Protein AF-A0A496A8E0-F1 (afdb_monomer)

Nearest PDB structures (foldseek):
  6rte-assembly1_A  TM=8.325E-01  e=6.280E-02  Pseudomonas aeruginosa
  8ptx-assembly1_A  TM=8.167E-01  e=4.473E-01  Homo sapiens
  9hcj-assembly1_T1  TM=5.993E-01  e=1.524E-01  Dictyostelium discoideum
  2jxy-assembly1_A  TM=7.112E-01  e=3.472E-01  Homo sapiens
  9hcj-assembly1_T0  TM=6.304E-01  e=3.941E-01  Dictyostelium discoideum

Secondary structure (DSSP, 8-state):
--HHHHHHHHHHHHHHHHTT-----------PPTT-----SSS---EEEE-TTSSEEEEEETTEEEEEETTT--EEEEEE---

Mean predicted aligned error: 13.61 Å

Sequence (83 aa):
MKKTGLFYITLLLIVGYFSNGSLAQDQTQEHFSEGAKMRLGKGGINDIKFSPDGRRFAVATPIGIWMYDAHTGEELSLIAVLP

Foldseek 3Di:
DPVVVVVVVVVVVVVVVVPVPPPPDPPPPPPDPPPDDDDDDPADWPDKDADPVNQWMWTQDPQAIWIAGRPNRDTDDGPGDDD

pLDDT: mean 81.71, std 15.9, range [46.06, 98.25]

Radius of gyration: 22.66 Å; Cα contacts (8 Å, |Δi|>4): 90; chains: 1; bounding box: 40×32×61 Å

Structure (mmCIF, N/CA/C/O backbone):
data_AF-A0A496A8E0-F1
#
_entry.id   AF-A0A496A8E0-F1
#
loop_
_atom_site.group_PDB
_atom_site.id
_atom_site.type_symbol
_atom_site.label_atom_id
_atom_site.label_alt_id
_atom_site.label_comp_id
_atom_site.label_asym_id
_atom_site.label_entity_id
_atom_site.label_seq_id
_atom_site.pdbx_PDB_ins_code
_atom_site.Cartn_x
_atom_site.Cartn_y
_atom_site.Cartn_z
_atom_site.occupancy
_atom_site.B_iso_or_equiv
_atom_site.auth_seq_id
_atom_site.auth_comp_id
_atom_site.auth_asym_id
_atom_site.auth_atom_id
_atom_site.pdbx_PDB_model_num
ATOM 1 N N . MET A 1 1 ? 27.830 22.084 50.555 1.00 55.19 1 MET A N 1
ATOM 2 C CA . MET A 1 1 ? 28.4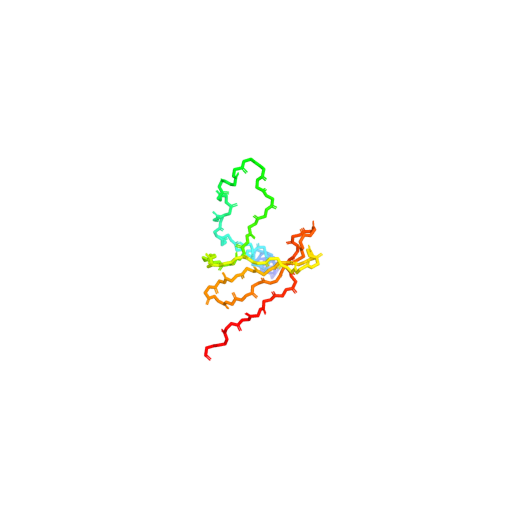00 22.355 49.214 1.00 55.19 1 MET A CA 1
ATOM 3 C C . MET A 1 1 ? 28.350 21.166 48.236 1.00 55.19 1 MET A C 1
ATOM 5 O O . MET A 1 1 ? 28.523 21.398 47.055 1.00 55.19 1 MET A O 1
ATOM 9 N N . LYS A 1 2 ? 28.073 19.914 48.660 1.00 58.66 2 LYS A N 1
ATOM 10 C CA . LYS A 1 2 ? 28.007 18.740 47.750 1.00 58.66 2 LYS A CA 1
ATOM 11 C C . LYS A 1 2 ? 26.631 18.480 47.100 1.00 58.66 2 LYS A C 1
ATOM 13 O O . LYS A 1 2 ? 26.558 17.869 46.044 1.00 58.66 2 LYS A O 1
ATOM 18 N N . LYS A 1 3 ? 25.539 18.944 47.724 1.00 59.06 3 LYS A N 1
ATOM 19 C CA . LYS A 1 3 ? 24.153 18.682 47.276 1.00 59.06 3 LYS A CA 1
ATOM 20 C C . LYS A 1 3 ? 23.719 19.540 46.081 1.00 59.06 3 LYS A C 1
ATOM 22 O O . LYS A 1 3 ? 22.857 19.124 45.320 1.00 59.06 3 LYS A O 1
ATOM 27 N N . THR A 1 4 ? 24.335 20.710 45.905 1.00 69.44 4 THR A N 1
ATOM 28 C CA . THR A 1 4 ? 24.050 21.620 44.785 1.00 69.44 4 THR A CA 1
ATOM 29 C C . THR A 1 4 ? 24.508 21.022 43.459 1.00 69.44 4 THR A C 1
ATOM 31 O O . THR A 1 4 ? 23.761 21.070 42.494 1.00 69.44 4 THR A O 1
ATOM 34 N N . GLY A 1 5 ? 25.673 20.363 43.426 1.00 74.00 5 GLY A N 1
ATOM 35 C CA . GLY A 1 5 ? 26.162 19.672 42.227 1.00 74.00 5 GLY A CA 1
ATOM 36 C C . GLY A 1 5 ? 25.235 18.547 41.757 1.00 74.00 5 GLY A C 1
ATOM 37 O O . GLY A 1 5 ? 24.970 18.433 40.566 1.00 74.00 5 GLY A O 1
ATOM 38 N N . LEU A 1 6 ? 24.674 17.771 42.693 1.00 76.31 6 LEU A N 1
ATOM 39 C CA . LEU A 1 6 ? 23.731 16.696 42.367 1.00 76.31 6 LEU A CA 1
ATOM 40 C C . LEU A 1 6 ? 22.451 17.240 41.714 1.00 76.31 6 LEU A C 1
ATOM 42 O O . LEU A 1 6 ? 21.946 16.638 40.776 1.00 76.31 6 LEU A O 1
ATOM 46 N N . PHE A 1 7 ? 21.969 18.404 42.158 1.00 82.31 7 PHE A N 1
ATOM 47 C CA . PHE A 1 7 ? 20.794 19.053 41.575 1.00 82.31 7 PHE A CA 1
ATOM 48 C C . PHE A 1 7 ? 21.020 19.458 40.110 1.00 82.31 7 PHE A C 1
ATOM 50 O O . PHE A 1 7 ? 20.167 19.192 39.267 1.00 82.31 7 PHE A O 1
ATOM 57 N N . TYR A 1 8 ? 22.186 20.028 39.786 1.00 83.81 8 TYR A N 1
ATOM 58 C CA . TYR A 1 8 ? 22.526 20.390 38.404 1.00 83.81 8 TYR A CA 1
ATOM 59 C C . TYR A 1 8 ? 22.672 19.170 37.493 1.00 83.81 8 TYR A C 1
ATOM 61 O O . TYR A 1 8 ? 22.263 19.232 36.337 1.00 83.81 8 TYR A O 1
ATOM 69 N N . ILE A 1 9 ? 23.196 18.055 38.011 1.00 84.50 9 ILE A N 1
ATOM 70 C CA . ILE A 1 9 ? 23.302 16.799 37.255 1.00 84.50 9 ILE A CA 1
ATOM 71 C C . ILE A 1 9 ? 21.907 16.254 36.939 1.00 84.50 9 ILE A C 1
ATOM 73 O O . ILE A 1 9 ? 21.624 15.937 35.787 1.00 84.50 9 ILE A O 1
ATOM 77 N N . THR A 1 10 ? 21.010 16.203 37.926 1.00 84.31 10 THR A N 1
ATOM 78 C CA . THR A 1 10 ? 19.631 15.747 37.705 1.00 84.31 10 THR A CA 1
ATOM 79 C C . THR A 1 10 ? 18.889 16.654 36.722 1.00 84.31 10 THR A C 1
ATOM 81 O O . THR A 1 10 ? 18.189 16.158 35.844 1.00 84.31 10 THR A O 1
ATOM 84 N N . LEU A 1 11 ? 19.081 17.974 36.815 1.00 84.25 11 LEU A N 1
ATOM 85 C CA . LEU A 1 11 ? 18.484 18.939 35.891 1.00 84.25 11 LEU A CA 1
ATOM 86 C C . LEU A 1 11 ? 18.986 18.739 34.450 1.00 84.25 11 LEU A C 1
ATOM 88 O O . LEU A 1 11 ? 18.183 18.731 33.520 1.00 84.25 11 LEU A O 1
ATOM 92 N N . LEU A 1 12 ? 20.293 18.519 34.269 1.00 82.56 12 LEU A N 1
ATOM 93 C CA . LEU A 1 12 ? 20.896 18.222 32.965 1.00 82.56 12 LEU A CA 1
ATOM 94 C C . LEU A 1 12 ? 20.360 16.922 32.360 1.00 82.56 12 LEU A C 1
ATOM 96 O O . LEU A 1 12 ? 20.072 16.880 31.166 1.00 82.56 12 LEU A O 1
ATOM 100 N N . LEU A 1 13 ? 20.187 15.881 33.180 1.00 80.38 13 LEU A N 1
ATOM 101 C CA . LEU A 1 13 ? 19.614 14.614 32.729 1.00 80.38 13 LEU A CA 1
ATOM 102 C C . LEU A 1 13 ? 18.160 14.793 32.284 1.00 80.38 13 LEU A C 1
ATOM 104 O O . LEU A 1 13 ? 17.805 14.318 31.213 1.00 80.38 13 LEU A O 1
ATOM 108 N N . ILE A 1 14 ? 17.335 15.529 33.034 1.00 80.00 14 ILE A N 1
ATOM 109 C CA . ILE A 1 14 ? 15.939 15.797 32.651 1.00 80.00 14 ILE A CA 1
ATOM 110 C C . ILE A 1 14 ? 15.880 16.556 31.320 1.00 80.00 14 ILE A C 1
ATOM 112 O O . ILE A 1 14 ? 15.172 16.129 30.413 1.00 80.00 14 ILE A O 1
ATOM 116 N N . VAL A 1 15 ? 16.656 17.631 31.155 1.00 75.50 15 VAL A N 1
ATOM 117 C CA . VAL A 1 15 ? 16.688 18.402 29.898 1.00 75.50 15 VAL A CA 1
ATOM 118 C C . VAL A 1 15 ? 17.167 17.537 28.727 1.00 75.50 15 VAL A C 1
ATOM 120 O O . VAL A 1 15 ? 16.558 17.571 27.660 1.00 75.50 15 VAL A O 1
ATOM 123 N N . GLY A 1 16 ? 18.197 16.709 28.923 1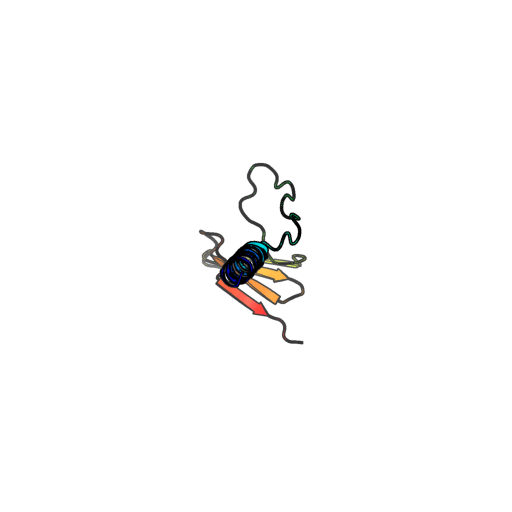.00 72.69 16 GLY A N 1
ATOM 124 C CA . GLY A 1 16 ? 18.671 15.758 27.913 1.00 72.69 16 GLY A CA 1
ATOM 125 C C . GLY A 1 16 ? 17.638 14.688 27.537 1.00 72.69 16 GLY A C 1
ATOM 126 O O . GLY A 1 16 ? 17.488 14.377 26.359 1.00 72.69 16 GLY A O 1
ATOM 127 N N . TYR A 1 17 ? 16.874 14.173 28.506 1.00 70.19 17 TYR A N 1
ATOM 128 C CA . TYR A 1 17 ? 15.771 13.238 28.251 1.00 70.19 17 TYR A CA 1
ATOM 129 C C . TYR A 1 17 ? 14.603 13.904 27.505 1.00 70.19 17 TYR A C 1
ATOM 131 O O . TYR A 1 17 ? 14.031 13.288 26.607 1.00 70.19 17 TYR A O 1
ATOM 139 N N . PHE A 1 18 ? 14.280 15.163 27.823 1.00 64.94 18 PHE A N 1
ATOM 140 C CA . PHE A 1 18 ? 13.218 15.928 27.155 1.00 64.94 18 PHE A CA 1
ATOM 141 C C . PHE A 1 18 ? 13.591 16.403 25.739 1.00 64.94 18 PHE A C 1
ATOM 143 O O . PHE A 1 18 ? 12.702 16.652 24.928 1.00 64.94 18 PHE A O 1
ATOM 150 N N . SER A 1 19 ? 14.882 16.496 25.404 1.00 56.41 19 SER A N 1
ATOM 151 C CA . SER A 1 19 ? 15.347 17.079 24.131 1.00 56.41 19 SER A CA 1
ATOM 152 C C . SER A 1 19 ? 15.355 16.104 22.944 1.00 56.41 19 SER A C 1
ATOM 154 O O . SER A 1 19 ? 15.768 16.479 21.851 1.00 56.41 19 SER A O 1
ATOM 156 N N . ASN A 1 20 ? 14.857 14.874 23.113 1.00 59.25 20 ASN A N 1
ATOM 157 C CA . ASN A 1 20 ? 14.650 13.938 21.997 1.00 59.25 20 ASN A CA 1
ATOM 158 C C . ASN A 1 20 ? 13.353 14.197 21.216 1.00 59.25 20 ASN A C 1
ATOM 160 O O . ASN A 1 20 ? 13.001 13.416 20.331 1.00 59.25 20 ASN A O 1
ATOM 164 N N . GLY A 1 21 ? 12.648 15.295 21.504 1.00 59.06 21 GLY A N 1
ATOM 165 C CA . GLY A 1 21 ? 11.721 15.881 20.549 1.00 59.06 21 GLY A CA 1
ATOM 166 C C . GLY A 1 21 ? 12.524 16.376 19.355 1.00 59.06 21 GLY A C 1
ATOM 167 O O . GLY A 1 21 ? 12.883 17.543 19.286 1.00 59.06 21 GLY A O 1
ATOM 168 N N . SER A 1 22 ? 12.875 15.470 18.447 1.00 54.12 22 SER A N 1
ATOM 169 C CA . SER A 1 22 ? 13.380 15.827 17.136 1.00 54.12 22 SER A CA 1
ATOM 170 C C . SER A 1 22 ? 12.317 16.711 16.489 1.00 54.12 22 SER A C 1
ATOM 172 O O . SER A 1 22 ? 11.283 16.216 16.049 1.00 54.12 22 SER A O 1
ATOM 174 N N . LEU A 1 23 ? 12.553 18.024 16.435 1.00 55.34 23 LEU A N 1
ATOM 175 C CA . LEU A 1 23 ? 11.842 18.947 15.547 1.00 55.34 23 LEU A CA 1
ATOM 176 C C . LEU A 1 23 ? 12.347 18.685 14.112 1.00 55.34 23 LEU A C 1
ATOM 178 O O . LEU A 1 23 ? 12.768 19.594 13.399 1.00 55.34 23 LEU A O 1
ATOM 182 N N . ALA A 1 24 ? 12.400 17.413 13.709 1.00 52.53 24 ALA A N 1
ATOM 183 C CA . ALA A 1 24 ? 12.635 17.027 12.337 1.00 52.53 24 ALA A CA 1
ATOM 184 C C . ALA A 1 24 ? 11.385 17.433 11.571 1.00 52.53 24 ALA A C 1
ATOM 186 O O . ALA A 1 24 ? 10.359 16.772 11.675 1.00 52.53 24 ALA A O 1
ATOM 187 N N . GLN A 1 25 ? 11.504 18.559 10.870 1.00 48.66 25 GLN A N 1
ATOM 188 C CA . GLN A 1 25 ? 10.664 18.964 9.753 1.00 48.66 25 GLN A CA 1
ATOM 189 C C . GLN A 1 25 ? 9.176 18.664 9.941 1.00 48.66 25 GLN A C 1
ATOM 191 O O . GLN A 1 25 ? 8.666 17.621 9.533 1.00 48.66 25 GLN A O 1
ATOM 196 N N . ASP A 1 26 ? 8.450 19.669 10.426 1.00 46.06 26 ASP A N 1
ATOM 197 C CA . ASP A 1 26 ? 7.062 19.839 10.018 1.00 46.06 26 ASP A CA 1
ATOM 198 C C . ASP A 1 26 ? 7.023 20.127 8.502 1.00 46.06 26 ASP A C 1
ATOM 200 O O . ASP A 1 26 ? 6.938 21.259 8.041 1.00 46.06 26 ASP A O 1
ATOM 204 N N . GLN A 1 27 ? 7.226 19.078 7.707 1.00 51.38 27 GLN A N 1
ATOM 205 C CA . GLN A 1 27 ? 6.967 19.038 6.270 1.00 51.38 27 GLN A CA 1
ATOM 206 C C . GLN A 1 27 ? 5.635 18.337 5.982 1.00 51.38 27 GLN A C 1
ATOM 208 O O . GLN A 1 27 ? 5.411 17.882 4.864 1.00 51.38 27 GLN A O 1
ATOM 213 N N . THR A 1 28 ? 4.738 18.225 6.968 1.00 55.28 28 THR A N 1
ATOM 214 C CA . THR A 1 28 ? 3.504 17.439 6.811 1.00 55.28 28 THR A CA 1
ATOM 215 C C . THR A 1 28 ? 2.253 18.285 6.987 1.00 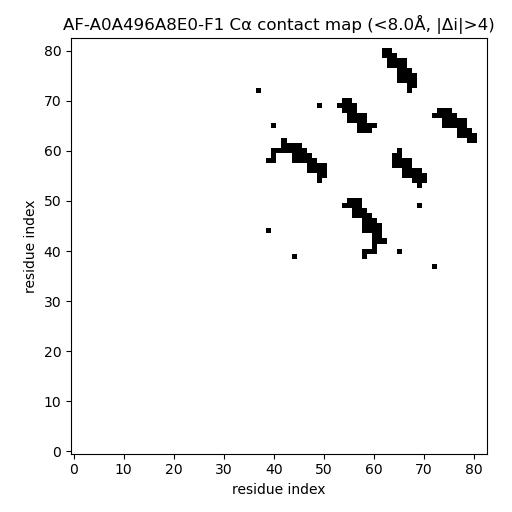55.28 28 THR A C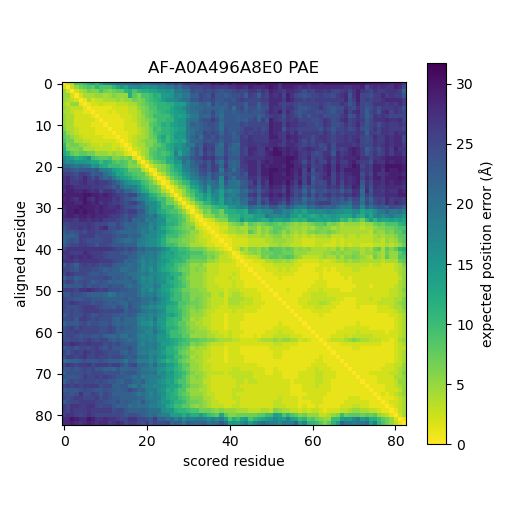 1
ATOM 217 O O . THR A 1 28 ? 1.270 17.858 7.582 1.00 55.28 28 THR A O 1
ATOM 220 N N . GLN A 1 29 ? 2.250 19.467 6.384 1.00 53.84 29 GLN A N 1
ATOM 221 C CA . GLN A 1 29 ? 1.009 20.071 5.911 1.00 53.84 29 GLN A CA 1
ATOM 222 C C . GLN A 1 29 ? 1.143 20.405 4.428 1.00 53.84 29 GLN A C 1
ATOM 224 O O . GLN A 1 29 ? 0.969 21.535 3.986 1.00 53.84 29 GLN A O 1
ATOM 229 N N . GLU A 1 30 ? 1.430 19.376 3.628 1.00 59.38 30 GLU A N 1
ATOM 230 C CA . GLU A 1 30 ? 0.873 19.339 2.278 1.00 59.38 30 GLU A CA 1
ATOM 231 C C . GLU A 1 30 ? -0.639 19.503 2.453 1.00 59.38 30 GLU A C 1
ATOM 233 O O . GLU A 1 30 ? -1.283 18.702 3.132 1.00 59.38 30 GLU A O 1
ATOM 238 N N . HIS A 1 31 ? -1.173 20.605 1.937 1.00 58.94 31 HIS A N 1
ATOM 239 C CA . HIS A 1 31 ? -2.577 20.981 1.992 1.00 58.94 31 HIS A CA 1
ATOM 240 C C . HIS A 1 31 ? -3.394 19.949 1.207 1.00 58.94 31 HIS A C 1
ATOM 242 O O . HIS A 1 31 ? -3.743 20.148 0.043 1.00 58.94 31 HIS A O 1
ATOM 248 N N . PHE A 1 32 ? -3.638 18.794 1.823 1.00 63.41 32 PHE A N 1
ATOM 249 C CA . PHE A 1 32 ? -4.534 17.787 1.298 1.00 63.41 32 PHE A CA 1
ATOM 250 C C . PHE A 1 32 ? -5.873 18.473 1.043 1.00 63.41 32 PHE A C 1
ATOM 252 O O . PHE A 1 32 ? -6.449 19.081 1.944 1.00 63.41 32 PHE A O 1
ATOM 259 N N . SER A 1 33 ? -6.337 18.431 -0.205 1.00 69.06 33 SER A N 1
ATOM 260 C CA . SER A 1 33 ? -7.648 18.960 -0.565 1.00 69.06 33 SER A CA 1
ATOM 261 C C . SER A 1 33 ? -8.703 18.359 0.363 1.00 69.06 33 SER A C 1
ATOM 263 O O . SER A 1 33 ? -8.589 17.185 0.738 1.00 69.06 33 SER A O 1
ATOM 265 N N . GLU A 1 34 ? -9.719 19.143 0.734 1.00 80.56 34 GLU A N 1
ATOM 266 C CA . GLU A 1 34 ? -10.829 18.627 1.535 1.00 80.56 34 GLU A CA 1
ATOM 267 C C . GLU A 1 34 ? -11.346 17.317 0.921 1.00 80.56 34 GLU A C 1
ATOM 269 O O . GLU A 1 34 ? -11.692 17.254 -0.259 1.00 80.56 34 GLU A O 1
ATOM 274 N N . GLY A 1 35 ? -11.331 16.244 1.716 1.00 79.38 35 GLY A N 1
ATOM 275 C CA . GLY A 1 35 ? -11.756 14.912 1.284 1.00 79.38 35 GLY A CA 1
ATOM 276 C C . GLY A 1 35 ? -10.644 13.941 0.873 1.00 79.38 35 GLY A C 1
ATOM 277 O O . GLY A 1 35 ? -10.959 12.788 0.565 1.00 79.38 35 GLY A O 1
ATOM 278 N N . ALA A 1 36 ? -9.363 14.323 0.905 1.00 83.31 36 ALA A N 1
ATOM 279 C CA . ALA A 1 36 ? -8.284 13.344 0.764 1.00 83.31 36 ALA A CA 1
ATOM 280 C C . ALA A 1 36 ? -8.290 12.359 1.947 1.00 83.31 36 ALA A C 1
ATOM 282 O O . ALA A 1 36 ? -8.305 12.764 3.108 1.00 83.31 36 ALA A O 1
ATOM 283 N N . LYS A 1 37 ? -8.277 11.055 1.648 1.00 84.00 37 LYS A N 1
ATOM 284 C CA . LYS A 1 37 ? -8.389 9.996 2.667 1.00 84.00 37 LYS A CA 1
ATOM 285 C C . LYS A 1 37 ? -7.055 9.371 3.060 1.00 84.00 37 LYS A C 1
ATOM 287 O O . LYS A 1 37 ? -6.915 8.921 4.189 1.00 84.00 37 LYS A O 1
ATOM 292 N N . MET A 1 38 ? -6.095 9.316 2.136 1.00 85.69 38 MET A N 1
ATOM 293 C CA . MET A 1 38 ? -4.781 8.726 2.390 1.00 85.69 38 MET A CA 1
ATOM 294 C C . MET A 1 38 ? -3.733 9.196 1.382 1.00 85.69 38 MET A C 1
ATOM 296 O O . MET A 1 38 ? -4.065 9.640 0.280 1.00 85.69 38 MET A O 1
ATOM 300 N N . ARG A 1 39 ? -2.460 9.019 1.742 1.00 86.06 39 ARG A N 1
ATOM 301 C CA . ARG A 1 39 ? -1.313 9.196 0.850 1.00 86.06 39 ARG A CA 1
ATOM 302 C C . ARG A 1 39 ? -0.754 7.827 0.475 1.00 86.06 39 ARG A C 1
ATOM 304 O O . ARG A 1 39 ? -0.466 7.020 1.350 1.00 86.06 39 ARG A O 1
ATOM 311 N N . LEU A 1 40 ? -0.638 7.577 -0.826 1.00 89.94 40 LEU A N 1
ATOM 312 C CA . LEU A 1 40 ? -0.197 6.299 -1.378 1.00 89.94 40 LEU A CA 1
ATOM 313 C C . LEU A 1 40 ? 1.280 6.351 -1.755 1.00 89.94 40 LEU A C 1
ATOM 315 O O . LEU A 1 40 ? 1.715 7.281 -2.432 1.00 89.94 40 LEU A O 1
ATOM 319 N N . GLY A 1 41 ? 2.026 5.322 -1.357 1.00 80.62 41 GLY A N 1
ATOM 320 C CA . GLY A 1 41 ? 3.449 5.191 -1.640 1.00 80.62 41 GLY A CA 1
ATOM 321 C C . GLY A 1 41 ? 4.337 6.214 -0.916 1.00 80.62 41 GLY A C 1
ATOM 322 O O . GLY A 1 41 ? 3.898 7.231 -0.380 1.00 80.62 41 GLY A O 1
ATOM 323 N N . LYS A 1 42 ? 5.643 5.932 -0.913 1.00 81.12 42 LYS A N 1
ATOM 324 C CA . LYS A 1 42 ? 6.691 6.786 -0.319 1.00 81.12 42 LYS A CA 1
ATOM 325 C C . LYS A 1 42 ? 7.611 7.361 -1.402 1.00 81.12 42 LYS A C 1
ATOM 327 O O . LYS A 1 42 ? 8.830 7.302 -1.291 1.00 81.12 42 LYS A O 1
ATOM 332 N N . GLY A 1 43 ? 7.012 7.854 -2.486 1.00 82.06 43 GLY A N 1
ATOM 333 C CA . GLY A 1 43 ? 7.703 8.370 -3.669 1.00 82.06 43 GLY A CA 1
ATOM 334 C C . GLY A 1 43 ? 6.737 8.619 -4.830 1.00 82.06 43 GLY A C 1
ATOM 335 O O . GLY A 1 43 ? 5.525 8.661 -4.629 1.00 82.06 43 GLY A O 1
ATOM 336 N N . GLY A 1 44 ? 7.270 8.768 -6.045 1.00 89.88 44 GLY A N 1
ATOM 337 C CA . GLY A 1 44 ? 6.449 8.839 -7.257 1.00 89.88 44 GLY A CA 1
ATOM 338 C C . GLY A 1 44 ? 5.686 7.534 -7.502 1.00 89.88 44 GLY A C 1
ATOM 339 O O . GLY A 1 44 ? 6.236 6.449 -7.305 1.00 89.88 44 GLY A O 1
ATOM 340 N N . ILE A 1 45 ? 4.426 7.641 -7.925 1.00 94.06 45 ILE A N 1
ATOM 341 C CA . ILE A 1 45 ? 3.599 6.492 -8.307 1.00 94.06 45 ILE A CA 1
ATOM 342 C C . ILE A 1 45 ? 3.735 6.275 -9.811 1.00 94.06 45 ILE A C 1
ATOM 344 O O . ILE A 1 45 ? 3.482 7.189 -10.593 1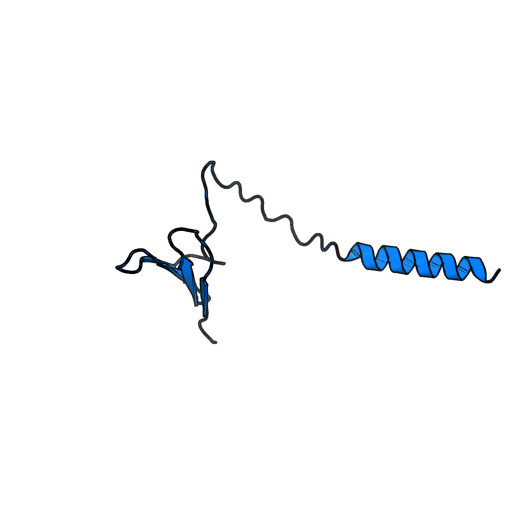.00 94.06 45 ILE A O 1
ATOM 348 N N . ASN A 1 46 ? 4.103 5.057 -10.198 1.00 95.06 46 ASN A N 1
ATOM 349 C CA . ASN A 1 46 ? 4.221 4.651 -11.595 1.00 95.06 46 ASN A CA 1
ATOM 350 C C . ASN A 1 46 ? 2.947 3.960 -12.100 1.00 95.06 46 ASN A C 1
ATOM 352 O O . ASN A 1 46 ? 2.565 4.158 -13.248 1.00 95.06 46 ASN A O 1
ATOM 356 N N . ASP A 1 47 ? 2.299 3.143 -11.262 1.00 96.50 47 ASP A N 1
ATOM 357 C CA . ASP A 1 47 ? 1.056 2.442 -11.609 1.00 96.50 47 ASP A CA 1
ATOM 358 C C . ASP A 1 47 ? 0.283 2.017 -10.349 1.00 96.50 47 ASP A C 1
ATOM 360 O O . ASP A 1 47 ? 0.860 1.896 -9.262 1.00 96.50 47 ASP A O 1
ATOM 364 N N . ILE A 1 48 ? -1.018 1.766 -10.510 1.00 96.94 48 ILE A N 1
ATOM 365 C CA . ILE A 1 48 ? -1.913 1.240 -9.476 1.00 96.94 48 ILE A CA 1
ATOM 366 C C . ILE A 1 48 ? -2.802 0.146 -10.076 1.00 96.94 48 ILE A C 1
ATOM 368 O O . ILE A 1 48 ? -3.460 0.354 -11.098 1.00 96.94 48 ILE A O 1
ATOM 372 N N . LYS A 1 49 ? -2.879 -1.015 -9.414 1.00 98.19 49 LYS A N 1
ATOM 373 C CA . LYS A 1 49 ? -3.758 -2.125 -9.822 1.00 98.19 49 LYS A CA 1
ATOM 374 C C . LYS A 1 49 ? -4.491 -2.734 -8.638 1.00 98.19 49 LYS A C 1
ATOM 376 O O . LYS A 1 49 ? -3.873 -3.067 -7.632 1.00 98.19 49 LYS A O 1
ATOM 381 N N . PHE A 1 50 ? -5.795 -2.937 -8.788 1.00 98.25 50 PHE A N 1
ATOM 382 C CA . PHE A 1 50 ? -6.598 -3.709 -7.842 1.00 98.25 50 PHE A CA 1
ATOM 383 C C . PHE A 1 50 ? -6.444 -5.208 -8.101 1.00 98.25 50 PHE A C 1
ATOM 385 O O . PHE A 1 50 ? -6.276 -5.639 -9.244 1.00 98.25 50 PHE A O 1
ATOM 392 N N . SER A 1 51 ? -6.529 -6.007 -7.040 1.00 97.62 51 SER A N 1
ATOM 393 C CA . SER A 1 51 ? -6.729 -7.445 -7.177 1.00 97.62 51 SER A CA 1
ATOM 394 C C . SER A 1 51 ? -8.101 -7.727 -7.812 1.00 97.62 51 SER A C 1
ATOM 396 O O . SER A 1 51 ? -9.032 -6.943 -7.620 1.00 97.62 51 SER A O 1
ATOM 398 N N . PRO A 1 52 ? -8.279 -8.842 -8.546 1.00 98.12 52 PRO A N 1
ATOM 399 C CA . PRO A 1 52 ? -9.567 -9.167 -9.170 1.00 98.12 52 PRO A CA 1
ATOM 400 C C . PRO A 1 52 ? -10.731 -9.292 -8.178 1.00 98.12 52 PRO A C 1
ATOM 402 O O . PRO A 1 52 ? -11.874 -9.029 -8.534 1.00 98.12 52 PRO A O 1
ATOM 405 N N . ASP A 1 53 ? -10.442 -9.678 -6.933 1.00 98.06 53 ASP A N 1
ATOM 406 C CA . ASP A 1 53 ? -11.419 -9.767 -5.843 1.00 98.06 53 ASP A CA 1
ATOM 407 C C . ASP A 1 53 ? -11.687 -8.421 -5.140 1.00 98.06 53 ASP A C 1
ATOM 409 O O . ASP A 1 53 ? -12.501 -8.362 -4.221 1.00 98.06 53 ASP A O 1
ATOM 413 N N . GLY A 1 54 ? -10.989 -7.350 -5.533 1.00 97.62 54 GLY A N 1
ATOM 414 C CA . GLY A 1 54 ? -11.133 -6.006 -4.976 1.00 97.62 54 GLY A CA 1
ATOM 415 C C . GLY A 1 54 ? -10.679 -5.857 -3.524 1.00 97.62 54 GLY A C 1
ATOM 416 O O . GLY A 1 54 ? -10.881 -4.798 -2.942 1.00 97.62 54 GLY A O 1
ATOM 417 N N . ARG A 1 55 ? -10.075 -6.883 -2.910 1.00 98.19 55 ARG A N 1
ATOM 418 C CA . ARG A 1 55 ? -9.680 -6.840 -1.491 1.00 98.19 55 ARG A CA 1
ATOM 419 C C . ARG A 1 55 ? -8.387 -6.078 -1.260 1.00 98.19 55 ARG A C 1
ATOM 421 O O . ARG A 1 55 ? -8.152 -5.601 -0.154 1.00 98.19 55 ARG A O 1
ATOM 428 N N . ARG A 1 56 ? -7.536 -5.992 -2.279 1.00 98.19 56 ARG A N 1
ATOM 429 C CA . ARG A 1 56 ? -6.228 -5.349 -2.200 1.00 98.19 56 ARG A CA 1
ATOM 430 C C . ARG A 1 56 ? -5.978 -4.500 -3.430 1.00 98.19 56 ARG A C 1
ATOM 432 O O . ARG A 1 56 ? -6.574 -4.708 -4.486 1.00 98.19 56 ARG A O 1
ATOM 439 N N . PHE A 1 57 ? -5.028 -3.591 -3.311 1.00 97.81 57 PHE A N 1
ATOM 440 C CA . PHE A 1 57 ? -4.427 -2.950 -4.469 1.00 97.81 57 PHE A CA 1
ATOM 441 C C . PHE A 1 57 ? -2.922 -2.796 -4.280 1.00 97.81 57 PHE A C 1
ATOM 443 O O . PHE A 1 57 ? -2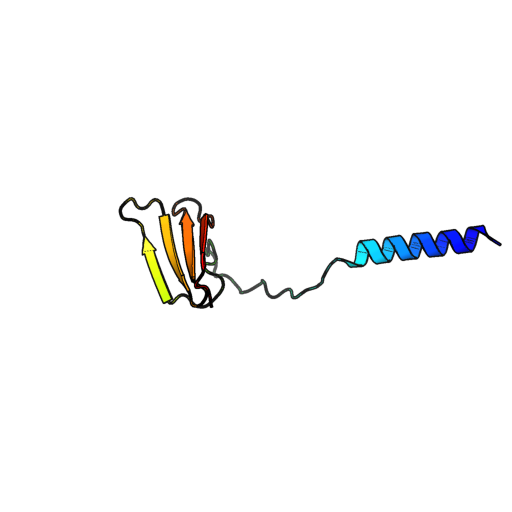.414 -2.741 -3.160 1.00 97.81 57 PHE A O 1
ATOM 450 N N . ALA A 1 58 ? -2.215 -2.786 -5.401 1.00 97.56 58 ALA A N 1
ATOM 451 C CA . ALA A 1 58 ? -0.780 -2.617 -5.488 1.00 97.56 58 ALA A CA 1
ATOM 452 C C . ALA A 1 58 ? -0.468 -1.229 -6.051 1.00 97.56 58 ALA A C 1
ATOM 454 O O . ALA A 1 58 ? -1.093 -0.808 -7.026 1.00 97.56 58 ALA A O 1
ATOM 455 N N . VAL A 1 59 ? 0.511 -0.547 -5.462 1.00 97.44 59 VAL A N 1
ATOM 456 C CA . VAL A 1 59 ? 1.035 0.744 -5.919 1.00 97.44 59 VAL A CA 1
ATOM 457 C C . VAL A 1 59 ? 2.504 0.559 -6.272 1.00 97.44 59 VAL A C 1
ATOM 459 O O . VAL A 1 59 ? 3.337 0.305 -5.399 1.00 97.44 59 VAL A O 1
ATOM 462 N N . ALA A 1 60 ? 2.827 0.674 -7.557 1.00 96.19 60 ALA A N 1
ATOM 463 C CA . ALA A 1 60 ? 4.193 0.570 -8.048 1.00 96.19 60 ALA A CA 1
ATOM 464 C C . ALA A 1 60 ? 4.920 1.909 -7.882 1.00 96.19 60 ALA A C 1
ATOM 466 O O . ALA A 1 60 ? 4.433 2.953 -8.318 1.00 96.19 60 ALA A O 1
ATOM 467 N N . THR A 1 61 ? 6.105 1.872 -7.280 1.00 94.12 61 THR A N 1
ATOM 468 C CA . THR A 1 61 ? 6.961 3.039 -7.028 1.00 94.12 61 THR A CA 1
ATOM 469 C C . THR A 1 61 ? 8.416 2.712 -7.385 1.00 94.12 61 THR A C 1
ATOM 471 O O . THR A 1 61 ? 8.757 1.533 -7.507 1.00 94.12 61 THR A O 1
ATOM 474 N N . PRO A 1 62 ? 9.312 3.708 -7.508 1.00 91.75 62 PRO A N 1
ATOM 475 C CA . PRO A 1 62 ? 10.733 3.461 -7.767 1.00 91.75 62 PRO A CA 1
ATOM 476 C C . PRO A 1 62 ? 11.444 2.568 -6.738 1.00 91.75 62 PRO A C 1
ATOM 478 O O . PRO A 1 62 ? 12.441 1.942 -7.074 1.00 91.75 62 PRO A O 1
ATOM 481 N N . ILE A 1 63 ? 10.949 2.499 -5.499 1.00 90.69 63 ILE A N 1
ATOM 482 C CA . ILE A 1 63 ? 11.565 1.708 -4.417 1.00 90.69 63 ILE A CA 1
ATOM 483 C C . ILE A 1 63 ? 10.960 0.302 -4.270 1.00 90.69 63 ILE A C 1
ATOM 485 O O . ILE A 1 63 ? 11.421 -0.494 -3.451 1.00 90.69 63 ILE A O 1
ATOM 489 N N . GLY A 1 64 ? 9.906 -0.009 -5.029 1.00 93.69 64 GLY A N 1
ATOM 490 C CA . GLY A 1 64 ? 9.176 -1.268 -4.921 1.00 93.69 64 GLY A CA 1
ATOM 491 C C . GLY A 1 64 ? 7.668 -1.123 -5.063 1.00 93.69 64 GLY A C 1
ATOM 492 O O . GLY A 1 64 ? 7.145 -0.067 -5.430 1.00 93.69 64 GLY A O 1
ATOM 493 N N . ILE A 1 65 ? 6.969 -2.214 -4.766 1.00 96.19 65 ILE A N 1
ATOM 494 C CA . ILE A 1 65 ? 5.515 -2.314 -4.871 1.00 96.19 65 ILE A CA 1
ATOM 495 C C . ILE A 1 65 ? 4.920 -2.361 -3.467 1.00 96.19 65 ILE A C 1
ATOM 497 O O . ILE A 1 65 ? 5.151 -3.309 -2.713 1.00 96.19 65 ILE A O 1
ATOM 501 N N . TRP A 1 66 ? 4.139 -1.343 -3.128 1.00 96.75 66 TRP A N 1
ATOM 502 C CA . TRP A 1 66 ? 3.366 -1.3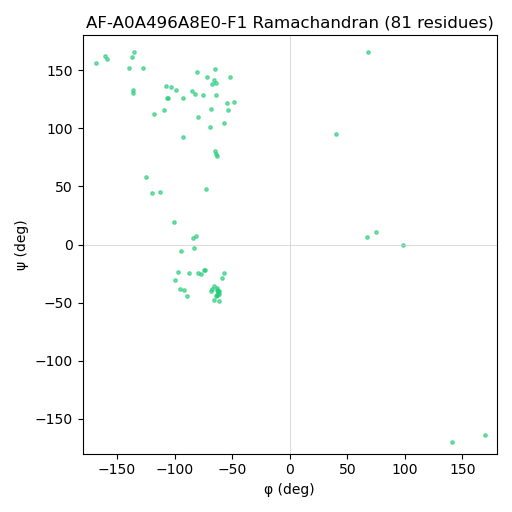07 -1.892 1.00 96.75 66 TRP A CA 1
ATOM 503 C C . TRP A 1 66 ? 2.038 -2.033 -2.091 1.00 96.75 66 TRP A C 1
ATOM 505 O O . TRP A 1 66 ? 1.336 -1.783 -3.068 1.00 96.75 66 TRP A O 1
ATOM 515 N N . MET A 1 67 ? 1.690 -2.920 -1.165 1.00 97.62 67 MET A N 1
ATOM 516 C CA . MET A 1 67 ? 0.401 -3.605 -1.111 1.00 97.62 67 MET A CA 1
ATOM 517 C C . MET A 1 67 ? -0.468 -2.971 -0.035 1.00 97.62 67 MET A C 1
ATOM 519 O O . MET A 1 67 ? 0.001 -2.767 1.084 1.00 97.62 67 MET A O 1
ATOM 523 N N . TYR A 1 68 ? -1.735 -2.743 -0.356 1.00 97.44 68 TYR A N 1
ATOM 524 C CA . TYR A 1 68 ? -2.709 -2.128 0.538 1.00 97.44 68 TYR A CA 1
ATOM 525 C C . TYR A 1 68 ? -3.973 -2.975 0.660 1.00 97.44 68 TYR A C 1
ATOM 527 O O . TYR A 1 68 ? -4.349 -3.676 -0.285 1.00 97.44 68 TYR A O 1
ATOM 535 N N . ASP A 1 69 ? -4.648 -2.875 1.803 1.00 97.69 69 ASP A N 1
ATOM 536 C CA . ASP A 1 69 ? -6.045 -3.285 1.929 1.00 97.69 69 ASP A CA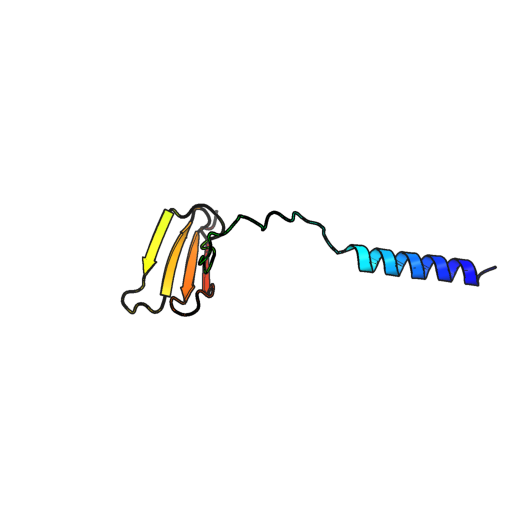 1
ATOM 537 C C . ASP A 1 69 ? -6.945 -2.231 1.269 1.00 97.69 69 ASP A C 1
ATOM 539 O O . ASP A 1 69 ? -6.826 -1.033 1.530 1.00 97.69 69 ASP A O 1
ATOM 543 N N . ALA A 1 70 ? -7.837 -2.666 0.381 1.00 96.69 70 ALA A N 1
ATOM 544 C CA . ALA A 1 70 ? -8.674 -1.759 -0.403 1.00 96.69 70 ALA A CA 1
ATOM 545 C C . ALA A 1 70 ? -9.814 -1.109 0.396 1.00 96.69 70 ALA A C 1
ATOM 547 O O . ALA A 1 70 ? -10.329 -0.070 -0.016 1.00 96.69 70 ALA A O 1
ATOM 548 N N . HIS A 1 71 ? -10.225 -1.712 1.512 1.00 95.56 71 HIS A N 1
ATOM 549 C CA . HIS A 1 71 ? -11.350 -1.244 2.317 1.00 95.56 71 HIS A CA 1
ATOM 550 C C . HIS A 1 71 ? -10.888 -0.297 3.419 1.00 95.56 71 HIS A C 1
ATOM 552 O O . HIS A 1 71 ? -11.563 0.695 3.696 1.00 95.56 71 HIS A O 1
ATOM 558 N N . THR A 1 72 ? -9.748 -0.596 4.045 1.00 95.56 72 THR A N 1
ATOM 559 C CA . THR A 1 72 ? -9.212 0.199 5.159 1.00 95.56 72 THR A CA 1
ATOM 560 C C . THR A 1 72 ? -8.150 1.201 4.716 1.00 95.56 72 THR A C 1
ATOM 562 O O . THR A 1 72 ? -7.951 2.209 5.389 1.00 95.56 72 THR A O 1
ATOM 565 N N . GLY A 1 73 ? -7.479 0.952 3.587 1.00 93.69 73 GLY A N 1
ATOM 566 C CA . GLY A 1 73 ? -6.306 1.716 3.165 1.00 93.69 73 GLY A CA 1
ATOM 567 C C . GLY A 1 73 ? -5.039 1.370 3.954 1.00 93.69 73 GLY A C 1
ATOM 568 O O . GLY A 1 73 ? -4.040 2.073 3.838 1.00 93.69 73 GLY A O 1
ATOM 569 N N . GLU A 1 74 ? -5.039 0.313 4.765 1.00 95.06 74 GLU A N 1
ATOM 570 C CA . GLU A 1 74 ? -3.845 -0.073 5.519 1.00 95.06 74 GLU A CA 1
ATOM 571 C C . GLU A 1 74 ? -2.728 -0.581 4.599 1.00 95.06 74 GLU A C 1
ATOM 573 O O . GLU A 1 74 ? -2.966 -1.354 3.667 1.00 95.06 74 GLU A O 1
ATOM 578 N N . GLU A 1 75 ? -1.490 -0.169 4.887 1.00 95.12 75 GLU A N 1
ATOM 579 C CA . GLU A 1 75 ? -0.283 -0.736 4.279 1.00 95.12 75 GLU A CA 1
ATOM 580 C C . GLU A 1 75 ? -0.095 -2.177 4.765 1.00 95.12 75 GLU A C 1
ATOM 582 O O . GLU A 1 75 ? 0.131 -2.421 5.948 1.00 95.12 75 GLU A O 1
ATOM 587 N N . LEU A 1 76 ? -0.157 -3.142 3.847 1.00 96.31 7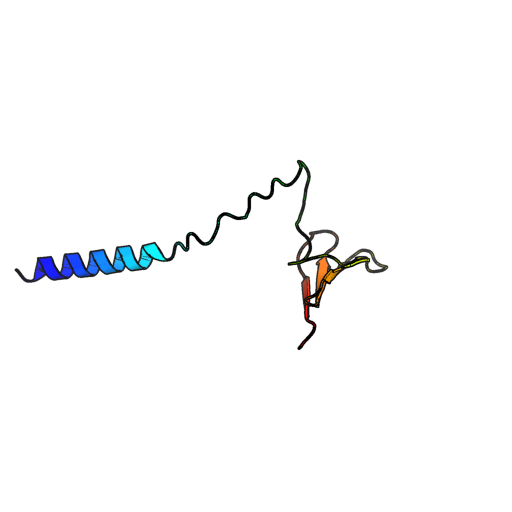6 LEU A N 1
ATOM 588 C CA . LEU A 1 76 ? 0.010 -4.562 4.157 1.00 96.31 76 LEU A CA 1
ATOM 589 C C . LEU A 1 76 ? 1.474 -4.997 4.073 1.00 96.31 76 LEU A C 1
ATOM 591 O O . LEU A 1 76 ? 1.951 -5.751 4.917 1.00 96.31 76 LEU A O 1
ATOM 595 N N . SER A 1 77 ? 2.184 -4.572 3.024 1.00 95.88 77 SER A N 1
ATOM 596 C CA . SER A 1 77 ? 3.582 -4.959 2.802 1.00 95.88 77 SER A CA 1
ATOM 597 C C . SER A 1 77 ? 4.252 -4.132 1.709 1.00 95.88 77 SER A C 1
ATOM 599 O O . SER A 1 77 ? 3.588 -3.687 0.775 1.00 95.88 77 SER A O 1
ATOM 601 N N . LEU A 1 78 ? 5.582 -4.044 1.757 1.00 95.00 78 LEU A N 1
ATOM 602 C CA . LEU A 1 78 ? 6.416 -3.585 0.646 1.00 95.00 78 LEU A CA 1
ATOM 603 C C . LEU A 1 78 ? 7.146 -4.776 0.020 1.00 95.00 78 LEU A C 1
ATOM 605 O O . LEU A 1 78 ? 7.882 -5.486 0.703 1.00 95.00 78 LEU A O 1
ATOM 609 N N . ILE A 1 79 ? 6.995 -4.945 -1.291 1.00 95.81 79 ILE A N 1
ATOM 610 C CA . ILE A 1 79 ? 7.871 -5.787 -2.105 1.00 95.81 79 ILE A CA 1
ATOM 611 C C . ILE A 1 79 ? 8.967 -4.871 -2.652 1.00 95.81 79 ILE A C 1
ATOM 613 O O . ILE A 1 79 ? 8.770 -4.184 -3.656 1.00 95.81 79 ILE A O 1
ATOM 617 N N . ALA A 1 80 ? 10.085 -4.794 -1.932 1.00 92.75 80 ALA A N 1
ATOM 618 C CA . ALA A 1 80 ? 11.193 -3.914 -2.282 1.00 92.75 80 ALA A CA 1
ATOM 619 C C . ALA A 1 80 ? 11.939 -4.427 -3.519 1.00 92.75 80 ALA A C 1
ATOM 621 O O . ALA A 1 80 ? 12.134 -5.633 -3.683 1.00 92.75 80 ALA A O 1
ATOM 622 N N . VAL A 1 81 ? 12.406 -3.502 -4.357 1.00 84.06 81 VAL A N 1
ATOM 623 C CA . VAL A 1 81 ? 13.441 -3.825 -5.343 1.00 84.06 81 VAL A CA 1
ATOM 624 C C . VAL A 1 81 ? 14.766 -3.819 -4.584 1.00 84.06 81 VAL A C 1
ATOM 626 O O . VAL A 1 81 ? 15.195 -2.773 -4.102 1.00 84.06 81 VAL A O 1
ATOM 629 N N . LEU A 1 82 ? 15.367 -4.995 -4.390 1.00 72.81 82 LEU A N 1
ATOM 630 C CA . LEU A 1 82 ? 16.723 -5.086 -3.846 1.00 72.81 82 LEU A CA 1
ATOM 631 C C . LEU A 1 82 ? 17.710 -4.465 -4.853 1.00 72.81 82 LEU A C 1
ATOM 633 O O . LEU A 1 82 ? 17.498 -4.635 -6.057 1.00 72.81 82 LEU A O 1
ATOM 637 N N . PRO A 1 83 ? 18.739 -3.739 -4.382 1.00 62.84 83 PRO A N 1
ATOM 638 C CA . PRO A 1 83 ? 19.802 -3.227 -5.243 1.00 62.84 83 PRO A CA 1
ATOM 639 C C . PRO A 1 83 ? 20.628 -4.350 -5.881 1.00 62.84 83 PRO A C 1
ATOM 641 O O . PRO A 1 83 ? 20.756 -5.430 -5.256 1.00 62.84 83 PRO A O 1
#

Solvent-accessible surface area (backbone atoms only — not comparable to full-atom values): 5352 Å² total; per-residue (Å²): 130,72,68,62,58,54,52,54,52,53,51,50,50,51,52,60,66,62,60,71,68,71,84,72,68,95,74,82,76,72,81,67,58,94,84,69,87,78,84,75,77,96,62,66,76,78,47,76,47,66,44,96,84,56,59,30,32,39,38,34,35,94,66,26,35,38,31,29,34,56,87,80,65,46,81,72,48,74,52,62,64,77,133